Protein AF-A0A2M8EQH6-F1 (afdb_monomer_lite)

Foldseek 3Di:
DQADPDDDDDDDDPVVVCVCCCVVQVWDWDFPDVVVVRDIDTHQDDDDDDVRDPPHD

Secondary structure (DSSP, 8-state):
-----------S-HHHHHHHHHHHH--EEEE--GGGTT-EEEE-SSS---TTS----

Organism: NCBI:txid1975019

Structure (mmCIF, N/CA/C/O backbone):
data_AF-A0A2M8EQH6-F1
#
_entry.id   AF-A0A2M8EQH6-F1
#
loop_
_atom_site.group_PDB
_atom_site.id
_atom_site.type_symbol
_atom_site.label_atom_id
_atom_site.label_alt_id
_atom_site.label_comp_id
_atom_site.label_asym_id
_atom_site.label_entity_id
_atom_site.label_seq_id
_atom_site.pdbx_PDB_ins_code
_atom_site.Cartn_x
_atom_site.Cartn_y
_atom_site.Cartn_z
_atom_site.occupancy
_atom_site.B_iso_or_equiv
_atom_site.auth_seq_id
_atom_site.auth_comp_id
_atom_site.auth_asym_id
_atom_site.auth_atom_id
_atom_site.pdbx_PDB_model_num
ATOM 1 N N . MET A 1 1 ? 13.795 -24.293 -1.027 1.00 61.62 1 MET A N 1
ATOM 2 C CA . MET A 1 1 ? 12.825 -23.390 -1.683 1.00 61.62 1 MET A CA 1
ATOM 3 C C . MET A 1 1 ? 13.095 -21.994 -1.139 1.00 61.62 1 MET A C 1
ATOM 5 O O . MET A 1 1 ? 13.162 -21.886 0.076 1.00 61.62 1 MET A O 1
ATOM 9 N N . ASN A 1 2 ? 13.298 -20.978 -1.985 1.00 73.12 2 ASN A N 1
ATOM 10 C CA . ASN A 1 2 ? 13.462 -19.578 -1.561 1.00 73.12 2 ASN A CA 1
ATOM 11 C C . ASN A 1 2 ? 12.197 -18.815 -1.975 1.00 73.12 2 ASN A C 1
ATOM 13 O O . ASN A 1 2 ? 12.129 -18.335 -3.106 1.00 73.12 2 ASN A O 1
ATOM 17 N N . PRO A 1 3 ? 11.152 -18.816 -1.138 1.00 71.12 3 PRO A N 1
ATOM 18 C CA . PRO A 1 3 ? 9.877 -18.209 -1.486 1.00 71.12 3 PRO A CA 1
ATOM 19 C C . PRO A 1 3 ? 10.031 -16.692 -1.612 1.00 71.12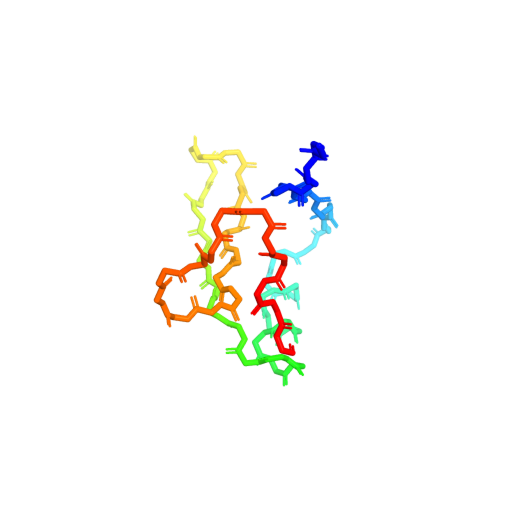 3 PRO A C 1
ATOM 21 O O . PRO A 1 3 ? 10.707 -16.056 -0.804 1.00 71.12 3 PRO A O 1
ATOM 24 N N . VAL A 1 4 ? 9.390 -16.114 -2.625 1.00 71.00 4 VAL A N 1
ATOM 25 C CA . VAL A 1 4 ? 9.260 -14.65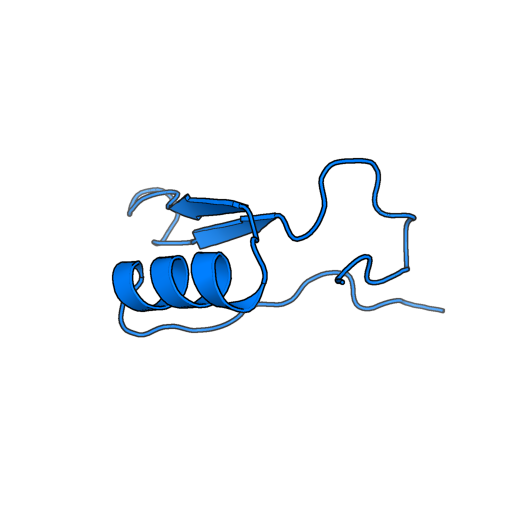9 -2.738 1.00 71.00 4 VAL A CA 1
ATOM 26 C C . VAL A 1 4 ? 8.293 -14.208 -1.648 1.00 71.00 4 VAL A C 1
ATOM 28 O O . VAL A 1 4 ? 7.132 -14.605 -1.644 1.00 71.00 4 VAL A O 1
ATOM 31 N N . VAL A 1 5 ? 8.796 -13.419 -0.701 1.00 74.25 5 VAL A N 1
ATOM 32 C CA . VAL A 1 5 ? 8.039 -12.936 0.470 1.00 74.25 5 VAL A CA 1
ATOM 33 C C . VAL A 1 5 ? 7.829 -11.422 0.458 1.00 74.25 5 VAL A C 1
ATOM 35 O O . VAL A 1 5 ? 7.233 -10.877 1.380 1.00 74.25 5 VAL A O 1
ATOM 38 N N . HIS A 1 6 ? 8.328 -10.735 -0.569 1.00 76.94 6 HIS A N 1
ATOM 39 C CA . HIS A 1 6 ? 8.276 -9.285 -0.682 1.00 76.94 6 HIS A CA 1
ATOM 40 C C . HIS A 1 6 ? 7.960 -8.876 -2.119 1.00 76.94 6 HIS A C 1
ATOM 42 O O . HIS A 1 6 ? 8.555 -9.401 -3.062 1.00 76.94 6 HIS A O 1
ATOM 48 N N . PHE A 1 7 ? 7.030 -7.937 -2.259 1.00 82.44 7 PHE A N 1
ATOM 49 C CA . PHE A 1 7 ? 6.617 -7.349 -3.525 1.00 82.44 7 PHE A CA 1
ATOM 50 C C . PHE A 1 7 ? 6.627 -5.829 -3.376 1.00 82.44 7 PHE A C 1
ATOM 52 O O . PHE A 1 7 ? 6.106 -5.307 -2.390 1.00 82.44 7 PHE A O 1
ATOM 59 N N . GLU A 1 8 ? 7.163 -5.134 -4.375 1.00 87.38 8 GLU A N 1
ATOM 60 C CA . GLU A 1 8 ? 7.011 -3.689 -4.528 1.00 87.38 8 GLU A CA 1
ATOM 61 C C . GLU A 1 8 ? 6.081 -3.423 -5.710 1.00 87.38 8 GLU A C 1
ATOM 63 O O . GLU A 1 8 ? 6.262 -3.970 -6.799 1.00 87.38 8 GLU A O 1
ATOM 68 N N . MET A 1 9 ? 5.066 -2.594 -5.486 1.00 88.69 9 MET A N 1
ATOM 69 C CA . MET A 1 9 ? 4.101 -2.208 -6.510 1.00 88.69 9 MET A CA 1
ATOM 70 C C . MET A 1 9 ? 4.181 -0.692 -6.689 1.00 88.69 9 MET A C 1
ATOM 72 O O . MET A 1 9 ? 3.687 0.037 -5.825 1.00 88.69 9 MET A O 1
ATOM 76 N N . PRO A 1 10 ? 4.820 -0.197 -7.765 1.00 92.56 10 PRO A N 1
ATOM 77 C CA . PRO A 1 10 ? 4.892 1.233 -8.011 1.00 92.56 10 PRO A CA 1
ATOM 78 C C . PRO A 1 10 ? 3.491 1.783 -8.269 1.00 92.56 10 PRO A C 1
ATOM 80 O O . PRO A 1 10 ? 2.633 1.121 -8.859 1.00 92.56 10 PRO A O 1
ATOM 83 N N . TYR A 1 11 ? 3.268 3.016 -7.840 1.00 93.88 11 TYR A N 1
ATOM 84 C CA . TYR A 1 11 ? 2.004 3.705 -8.018 1.00 93.88 11 TYR A CA 1
ATOM 85 C C . TYR A 1 11 ? 2.267 5.179 -8.347 1.00 93.88 11 TYR A C 1
ATOM 87 O O . TYR A 1 11 ? 3.298 5.737 -7.983 1.00 93.88 11 TYR A O 1
ATOM 95 N N . GLU A 1 12 ? 1.322 5.810 -9.039 1.00 94.56 12 GLU A N 1
ATOM 96 C CA . GLU A 1 12 ? 1.368 7.252 -9.335 1.00 94.56 12 GLU A CA 1
ATOM 97 C C . GLU A 1 12 ? 0.555 8.070 -8.326 1.00 94.56 12 GLU A C 1
ATOM 99 O O . GLU A 1 12 ? 0.906 9.197 -7.999 1.00 94.56 12 GLU A O 1
ATOM 104 N N . ASP A 1 13 ? -0.543 7.492 -7.831 1.00 95.62 13 ASP A N 1
ATOM 105 C CA . ASP A 1 13 ? -1.467 8.112 -6.886 1.00 95.62 13 ASP A CA 1
ATOM 106 C C . ASP A 1 13 ? -1.741 7.136 -5.737 1.00 95.62 13 ASP A C 1
ATOM 108 O O . ASP A 1 13 ? -2.367 6.085 -5.929 1.00 95.62 13 ASP A O 1
ATOM 112 N N . ALA A 1 14 ? -1.251 7.486 -4.546 1.00 93.69 14 ALA A N 1
ATOM 113 C CA . ALA A 1 14 ? -1.386 6.664 -3.350 1.00 93.69 14 ALA A CA 1
ATOM 114 C C . ALA A 1 14 ? -2.852 6.483 -2.944 1.00 93.69 14 ALA A C 1
ATOM 116 O O . ALA A 1 14 ? -3.255 5.382 -2.576 1.00 93.69 14 ALA A O 1
ATOM 117 N N . ALA A 1 15 ? -3.663 7.542 -3.031 1.00 95.50 15 ALA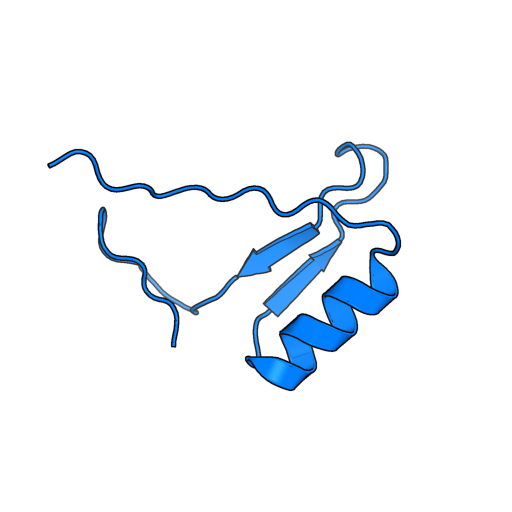 A N 1
ATOM 118 C CA . ALA A 1 15 ? -5.053 7.515 -2.590 1.00 95.50 15 ALA A CA 1
ATOM 119 C C . ALA A 1 15 ? -5.891 6.604 -3.492 1.00 95.50 15 ALA A C 1
ATOM 121 O O . ALA A 1 15 ? -6.677 5.790 -3.001 1.00 95.50 15 ALA A O 1
ATOM 122 N N . ARG A 1 16 ? -5.665 6.676 -4.809 1.00 96.94 16 ARG A N 1
ATOM 123 C CA . ARG A 1 16 ? -6.298 5.775 -5.780 1.00 96.94 16 ARG A CA 1
ATOM 124 C C . ARG A 1 16 ? -5.896 4.319 -5.542 1.00 96.94 16 ARG A C 1
ATOM 126 O O . ARG A 1 16 ? -6.756 3.443 -5.588 1.00 96.94 16 ARG A O 1
ATOM 133 N N . ALA A 1 17 ? -4.610 4.061 -5.294 1.00 96.25 17 ALA A N 1
ATOM 134 C CA . ALA A 1 17 ? -4.110 2.713 -5.034 1.00 96.25 17 ALA A CA 1
ATOM 135 C C . ALA A 1 17 ? -4.703 2.126 -3.744 1.00 96.25 17 ALA A C 1
ATOM 137 O O . ALA A 1 17 ? -5.224 1.013 -3.769 1.00 96.25 17 ALA A O 1
ATOM 138 N N . ILE A 1 18 ? -4.687 2.892 -2.648 1.00 95.62 18 ILE A N 1
ATOM 139 C CA . ILE A 1 18 ? -5.289 2.514 -1.362 1.00 95.62 18 ILE A CA 1
ATOM 140 C C . ILE A 1 18 ? -6.758 2.139 -1.558 1.00 95.62 18 ILE A C 1
ATOM 142 O O . ILE A 1 18 ? -7.139 1.005 -1.274 1.00 95.62 18 ILE A O 1
ATOM 146 N N . ALA A 1 19 ? -7.550 3.043 -2.140 1.00 97.25 19 ALA A N 1
ATOM 147 C CA . ALA A 1 19 ? -8.978 2.825 -2.331 1.00 97.25 19 ALA A CA 1
ATOM 148 C C . ALA A 1 19 ? -9.272 1.596 -3.204 1.00 97.25 19 ALA A C 1
ATOM 150 O O . ALA A 1 19 ? -10.242 0.884 -2.950 1.00 97.25 19 ALA A O 1
ATOM 151 N N . PHE A 1 20 ? -8.454 1.341 -4.231 1.00 96.44 20 PHE A N 1
ATOM 152 C CA . PHE A 1 20 ? -8.604 0.168 -5.087 1.00 96.44 20 PHE A CA 1
ATOM 153 C C . PHE A 1 20 ? -8.364 -1.134 -4.318 1.00 96.44 20 PHE A C 1
ATOM 155 O O . PHE A 1 20 ? -9.217 -2.015 -4.363 1.0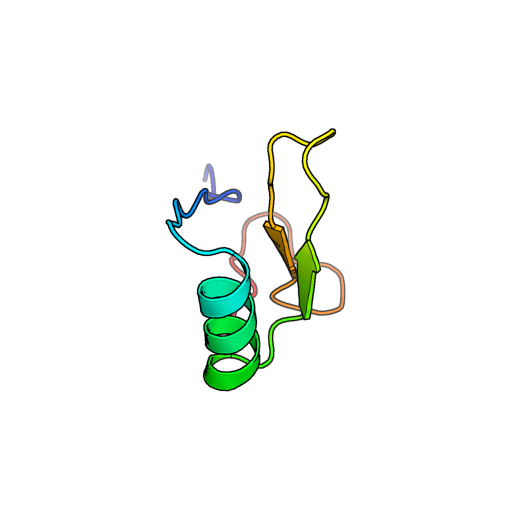0 96.44 20 PHE A O 1
ATOM 162 N N . TYR A 1 21 ? -7.241 -1.265 -3.605 1.00 94.94 21 TYR A N 1
ATOM 163 C CA . TYR A 1 21 ? -6.905 -2.513 -2.907 1.00 94.94 21 TYR A CA 1
ATOM 164 C C . TYR A 1 21 ? -7.810 -2.774 -1.693 1.00 94.94 21 TYR A C 1
ATOM 166 O O . TYR A 1 21 ? -8.163 -3.928 -1.440 1.00 94.94 21 TYR A O 1
ATOM 174 N N . GLU A 1 22 ? -8.257 -1.722 -0.999 1.00 94.31 22 GLU A N 1
ATOM 175 C CA . GLU A 1 22 ? -9.284 -1.829 0.046 1.00 94.31 22 GLU A CA 1
ATOM 176 C C . GLU A 1 22 ? -10.607 -2.358 -0.522 1.00 94.31 22 GLU A C 1
ATOM 178 O O . GLU A 1 22 ? -11.214 -3.254 0.057 1.00 94.31 22 GLU A O 1
ATOM 183 N N . GLN A 1 23 ? -11.051 -1.853 -1.677 1.00 95.88 23 GLN A N 1
ATOM 184 C CA . GLN A 1 23 ? -12.328 -2.264 -2.272 1.00 95.88 23 GLN A CA 1
ATOM 185 C C . GLN A 1 23 ? -12.266 -3.625 -2.966 1.00 95.88 23 GLN A C 1
ATOM 187 O O . GLN A 1 23 ? -13.215 -4.401 -2.880 1.00 95.88 23 GLN A O 1
ATOM 192 N N . ALA A 1 24 ? -11.180 -3.907 -3.683 1.00 96.25 24 ALA A N 1
ATOM 193 C CA . ALA A 1 24 ? -11.056 -5.115 -4.488 1.00 96.25 24 ALA A CA 1
ATOM 194 C C . ALA A 1 24 ? -10.770 -6.353 -3.631 1.00 96.25 24 ALA A C 1
ATOM 196 O O . ALA A 1 24 ? -11.286 -7.427 -3.934 1.00 96.25 24 ALA A O 1
ATOM 197 N N . PHE A 1 25 ? -9.970 -6.201 -2.571 1.00 92.12 25 PHE A N 1
ATOM 198 C CA . PHE A 1 25 ? -9.477 -7.332 -1.781 1.00 92.12 25 PHE A CA 1
ATOM 199 C C . PHE A 1 25 ? -9.769 -7.220 -0.282 1.00 92.12 25 PHE A C 1
ATOM 201 O O . PHE A 1 25 ? -9.491 -8.159 0.460 1.00 92.12 25 PHE A O 1
ATOM 208 N N . GLY A 1 26 ? -10.298 -6.090 0.200 1.00 91.12 26 GLY A N 1
ATOM 209 C CA . GLY A 1 26 ? -10.497 -5.879 1.636 1.00 91.12 26 GLY A CA 1
ATOM 210 C C . GLY A 1 26 ? -9.187 -5.767 2.419 1.00 91.12 26 GLY A C 1
ATOM 211 O O . GLY A 1 26 ? -9.180 -5.982 3.630 1.00 91.12 26 GLY A O 1
ATOM 212 N N . TRP A 1 27 ? -8.067 -5.483 1.746 1.00 92.75 27 TRP A N 1
ATOM 213 C CA . TRP A 1 27 ? -6.769 -5.371 2.404 1.00 92.75 27 TRP A CA 1
ATOM 214 C C . TRP A 1 27 ? -6.701 -4.130 3.279 1.00 92.75 27 TRP A C 1
ATOM 216 O O . TRP A 1 27 ? -7.247 -3.080 2.943 1.00 92.75 27 TRP A O 1
ATOM 226 N N . LYS A 1 28 ? -5.959 -4.232 4.381 1.00 92.50 28 LYS A N 1
ATOM 227 C CA . LYS A 1 28 ? -5.685 -3.081 5.233 1.00 92.50 28 LYS A CA 1
ATOM 228 C C . LYS A 1 28 ? -4.487 -2.320 4.681 1.00 92.50 28 LYS A C 1
ATOM 230 O O . LYS A 1 28 ? -3.376 -2.851 4.634 1.00 92.50 28 LYS A O 1
ATOM 235 N N . MET A 1 29 ? -4.713 -1.067 4.312 1.00 93.88 29 MET A N 1
ATOM 236 C CA . MET A 1 29 ? -3.700 -0.200 3.722 1.00 93.88 29 MET A CA 1
ATOM 237 C C . MET A 1 29 ? -3.247 0.864 4.728 1.00 93.88 29 MET A C 1
ATOM 239 O O . MET A 1 29 ? -4.059 1.435 5.454 1.00 93.88 29 MET A O 1
ATOM 243 N N . GLN A 1 30 ? -1.945 1.148 4.782 1.00 94.75 30 GLN A N 1
ATOM 244 C CA . GLN A 1 30 ? -1.383 2.192 5.642 1.00 94.75 30 GLN A CA 1
ATOM 245 C C . GLN A 1 30 ? -0.392 3.060 4.863 1.00 94.75 30 GLN A C 1
ATOM 247 O O . GLN A 1 30 ? 0.677 2.594 4.475 1.00 94.75 30 GLN A O 1
ATOM 252 N N . ALA A 1 31 ? -0.724 4.338 4.674 1.00 94.38 31 ALA A N 1
ATOM 253 C CA . ALA A 1 31 ? 0.214 5.325 4.148 1.00 94.38 31 ALA A CA 1
ATOM 254 C C . ALA A 1 31 ? 1.240 5.700 5.230 1.00 94.38 31 ALA A C 1
ATOM 256 O O . ALA A 1 31 ? 0.860 6.114 6.326 1.00 94.38 31 ALA A O 1
ATOM 257 N N . LEU A 1 32 ? 2.532 5.553 4.930 1.00 92.75 32 LEU A N 1
ATOM 258 C CA . LEU A 1 32 ? 3.618 5.815 5.884 1.00 92.75 32 LEU A CA 1
ATOM 259 C C . LEU A 1 32 ? 4.166 7.253 5.814 1.00 92.75 32 LEU A C 1
ATOM 261 O O . LEU A 1 32 ? 4.965 7.640 6.661 1.00 92.75 32 LEU A O 1
ATOM 265 N N . GLY A 1 33 ? 3.710 8.051 4.844 1.00 89.06 33 GLY A N 1
ATOM 266 C CA . GLY A 1 33 ? 4.097 9.456 4.678 1.00 89.06 33 GLY A CA 1
ATOM 267 C C . GLY A 1 33 ? 5.432 9.666 3.953 1.00 89.06 33 GLY A C 1
ATOM 268 O O . GLY A 1 33 ? 6.134 8.718 3.598 1.00 89.06 33 GLY A O 1
ATOM 269 N N . GLU A 1 34 ? 5.774 10.935 3.708 1.00 90.12 34 GLU A N 1
ATOM 270 C CA . GLU A 1 34 ? 6.972 11.330 2.945 1.00 90.12 34 GLU A CA 1
ATOM 271 C C . GLU A 1 34 ? 8.286 10.976 3.652 1.00 90.12 34 GLU A C 1
ATOM 273 O O . GLU A 1 34 ? 9.253 10.608 2.989 1.00 90.12 34 GLU A O 1
ATOM 278 N N . GLU A 1 35 ? 8.316 11.008 4.989 1.00 91.56 35 GLU A N 1
ATOM 279 C CA . GLU A 1 35 ? 9.491 10.616 5.789 1.00 91.56 35 GLU A CA 1
ATOM 280 C C . GLU A 1 35 ? 9.910 9.161 5.527 1.00 91.56 35 GLU A C 1
ATOM 282 O O . GLU A 1 35 ? 11.087 8.818 5.612 1.00 91.56 35 GLU A O 1
ATOM 287 N N . MET A 1 36 ? 8.946 8.323 5.138 1.00 91.12 36 MET A N 1
ATOM 288 C CA . MET A 1 36 ? 9.144 6.931 4.745 1.00 91.12 36 MET A CA 1
ATOM 289 C C . MET A 1 36 ? 9.133 6.761 3.220 1.00 91.12 36 MET A C 1
ATOM 291 O O . MET A 1 36 ? 8.721 5.720 2.718 1.00 91.12 36 MET A O 1
ATOM 295 N N . GLY A 1 37 ? 9.534 7.784 2.461 1.00 91.12 37 GLY A N 1
ATOM 296 C CA . GLY A 1 37 ? 9.651 7.727 0.999 1.00 91.12 37 GLY A CA 1
ATOM 297 C C . GLY A 1 37 ? 8.319 7.579 0.260 1.00 91.12 37 GLY A C 1
ATOM 298 O O . GLY A 1 37 ? 8.308 7.180 -0.901 1.00 91.12 37 GLY A O 1
ATOM 299 N N . GLY A 1 38 ? 7.195 7.855 0.928 1.00 91.94 38 GLY A N 1
ATOM 300 C CA . GLY A 1 38 ? 5.864 7.663 0.367 1.00 91.94 38 GLY A CA 1
ATOM 301 C C . GLY A 1 38 ? 5.409 6.203 0.337 1.00 91.94 38 GLY A C 1
ATOM 302 O O . GLY A 1 38 ? 4.434 5.898 -0.330 1.00 91.94 38 GLY A O 1
ATOM 303 N N . TYR A 1 39 ? 6.043 5.255 1.028 1.00 93.06 39 TYR A N 1
ATOM 304 C CA . TYR A 1 39 ? 5.547 3.875 0.978 1.00 93.06 39 TYR A CA 1
ATOM 305 C C . TYR A 1 39 ? 4.115 3.732 1.524 1.00 93.06 39 TYR A C 1
ATOM 307 O O . TYR A 1 39 ? 3.715 4.366 2.506 1.00 93.06 39 TYR A O 1
ATOM 315 N N . VAL A 1 40 ? 3.354 2.842 0.886 1.00 94.12 40 VAL A N 1
ATOM 316 C CA . VAL A 1 40 ? 2.063 2.356 1.376 1.00 94.12 40 VAL A CA 1
ATOM 317 C C . VAL A 1 40 ? 2.232 0.887 1.735 1.00 94.12 40 VAL A C 1
ATOM 319 O O . VAL A 1 40 ? 2.586 0.071 0.885 1.00 94.12 40 VAL A O 1
ATOM 322 N N . LEU A 1 41 ? 1.987 0.547 2.998 1.00 93.00 41 LEU A N 1
ATOM 323 C CA . LEU A 1 41 ? 2.038 -0.827 3.477 1.00 93.00 41 LEU A CA 1
ATOM 324 C C . LEU A 1 41 ? 0.678 -1.497 3.268 1.00 93.00 41 LEU A C 1
ATOM 326 O O . LEU A 1 41 ? -0.327 -1.042 3.812 1.00 93.00 41 LEU A O 1
ATOM 330 N N . ALA A 1 42 ? 0.663 -2.594 2.512 1.00 91.94 42 ALA A N 1
ATOM 331 C CA . ALA A 1 42 ? -0.506 -3.447 2.337 1.00 91.94 42 ALA A CA 1
ATOM 332 C C . ALA A 1 42 ? -0.421 -4.657 3.276 1.00 91.94 42 ALA A 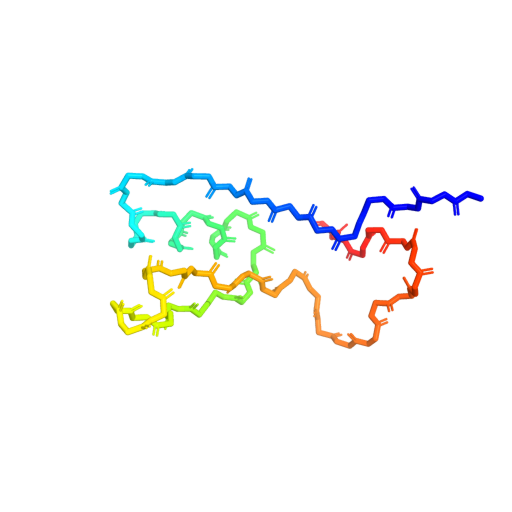C 1
ATOM 334 O O . ALA A 1 42 ? 0.501 -5.468 3.182 1.00 91.94 42 ALA A O 1
ATOM 335 N N . THR A 1 43 ? -1.392 -4.791 4.176 1.00 90.12 43 THR A N 1
ATOM 336 C CA . THR A 1 43 ? -1.567 -5.982 5.013 1.00 90.12 43 THR A CA 1
ATOM 337 C C . THR A 1 43 ? -2.670 -6.837 4.401 1.00 90.12 43 THR A C 1
ATOM 339 O O . THR A 1 43 ? -3.846 -6.478 4.460 1.00 90.12 43 THR A O 1
ATOM 342 N N . THR A 1 44 ? -2.277 -7.951 3.780 1.00 86.75 44 THR A N 1
ATOM 343 C CA . THR A 1 44 ? -3.183 -8.807 2.993 1.00 86.75 44 THR A CA 1
ATOM 344 C C . THR A 1 44 ? -3.913 -9.860 3.827 1.00 86.75 44 THR A C 1
ATOM 346 O O . THR A 1 44 ? -4.928 -10.388 3.388 1.00 86.75 44 THR A O 1
ATOM 349 N N . VAL A 1 45 ? -3.422 -10.143 5.039 1.00 82.31 45 VAL A N 1
ATOM 350 C CA . VAL A 1 45 ? -4.064 -11.003 6.043 1.00 82.31 45 VAL A CA 1
ATOM 351 C C . VAL A 1 45 ? -3.801 -10.502 7.451 1.00 82.31 45 VAL A C 1
ATOM 353 O O . VAL A 1 45 ? -2.722 -9.997 7.756 1.00 82.31 45 VAL A O 1
ATOM 356 N N . GLU A 1 46 ? -4.769 -10.715 8.335 1.00 69.62 46 GLU A N 1
ATOM 357 C CA . GLU A 1 46 ? -4.591 -10.533 9.772 1.00 69.62 46 GLU A CA 1
ATOM 358 C C . GLU A 1 46 ? -4.138 -11.861 10.406 1.00 69.62 46 GLU A C 1
ATOM 360 O O . GLU A 1 46 ? -4.864 -12.853 10.376 1.00 69.62 46 GLU A O 1
ATOM 365 N N . GLY A 1 47 ? -2.922 -11.905 10.965 1.00 65.75 47 GLY A N 1
ATOM 366 C CA . GLY A 1 47 ? -2.360 -13.093 11.628 1.00 65.75 47 GLY A CA 1
ATOM 367 C C . GLY A 1 47 ? -0.968 -13.492 11.124 1.00 65.75 47 GLY A C 1
ATOM 368 O O . GLY A 1 47 ? -0.366 -12.804 10.303 1.00 65.75 47 GLY A O 1
ATOM 369 N N . GLN A 1 48 ? -0.418 -14.600 11.639 1.00 56.81 48 GLN A N 1
ATOM 370 C CA . GLN A 1 48 ? 0.871 -15.115 11.164 1.00 56.81 48 GLN A CA 1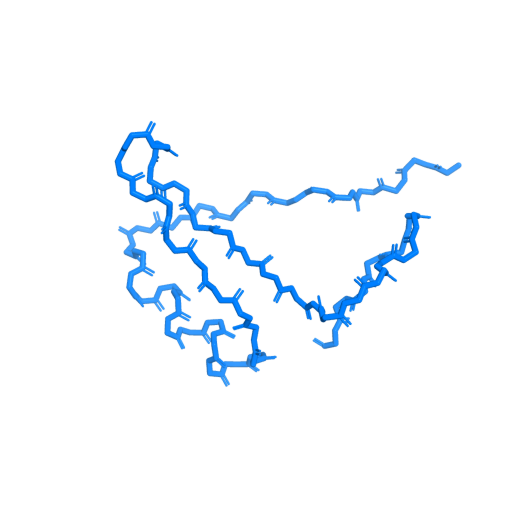
ATOM 371 C C . GLN A 1 48 ? 0.721 -15.701 9.758 1.00 56.81 48 GLN A C 1
ATOM 373 O O . GLN A 1 48 ? 0.198 -16.802 9.582 1.00 56.81 48 GLN A O 1
ATOM 378 N N . ALA A 1 49 ? 1.247 -14.987 8.764 1.00 59.41 49 ALA A N 1
ATOM 379 C CA . ALA A 1 49 ? 1.613 -15.593 7.495 1.00 59.41 49 ALA A CA 1
ATOM 380 C C . ALA A 1 49 ? 2.646 -16.698 7.766 1.00 59.41 49 ALA A C 1
ATOM 382 O O . ALA A 1 49 ? 3.646 -16.469 8.454 1.00 59.41 49 ALA A O 1
ATOM 383 N N . GLN A 1 50 ? 2.409 -17.910 7.261 1.00 59.91 50 GLN A N 1
ATOM 384 C CA . GLN A 1 50 ? 3.407 -18.972 7.369 1.00 59.91 50 GLN A CA 1
ATOM 385 C C . GLN A 1 50 ? 4.651 -18.559 6.571 1.00 59.91 50 GLN A C 1
ATOM 387 O O . GLN A 1 50 ? 4.509 -18.163 5.409 1.00 59.91 50 GLN A O 1
ATOM 392 N N . PRO A 1 51 ? 5.866 -18.655 7.146 1.00 57.41 51 PRO A N 1
ATOM 393 C CA . PRO A 1 51 ? 7.091 -18.357 6.423 1.00 57.41 51 PRO A CA 1
ATOM 394 C C . PRO A 1 51 ? 7.148 -19.149 5.114 1.00 57.41 51 PRO A C 1
ATOM 396 O O . PRO A 1 51 ? 7.249 -20.374 5.112 1.00 57.41 51 PRO A O 1
ATOM 399 N N . GLY A 1 52 ? 7.065 -18.432 3.996 1.00 61.03 52 GLY A N 1
ATOM 400 C CA . GLY A 1 52 ? 7.175 -19.005 2.661 1.00 61.03 52 GLY A CA 1
ATOM 401 C C . GLY A 1 52 ? 5.885 -19.332 1.921 1.00 61.03 52 GLY A C 1
ATOM 402 O O . GLY A 1 52 ? 5.971 -19.865 0.815 1.00 61.03 52 GLY A O 1
ATOM 403 N N . ALA A 1 53 ? 4.722 -18.984 2.469 1.00 59.16 53 ALA A N 1
ATOM 404 C CA . ALA A 1 53 ? 3.460 -19.040 1.744 1.00 59.16 53 ALA A CA 1
ATOM 405 C C . ALA A 1 53 ? 2.935 -17.615 1.500 1.00 59.16 53 ALA A C 1
ATOM 407 O O . ALA A 1 53 ? 2.824 -16.847 2.458 1.00 59.16 53 ALA A O 1
ATOM 408 N N . PRO A 1 54 ? 2.579 -17.246 0.253 1.00 56.47 54 PRO A N 1
ATOM 409 C CA . PRO A 1 54 ? 1.729 -16.089 0.038 1.00 56.47 54 PRO A CA 1
ATOM 410 C C . PRO A 1 54 ? 0.388 -16.396 0.700 1.00 56.47 54 PRO A C 1
ATOM 412 O O . PRO A 1 54 ? -0.309 -17.325 0.305 1.00 56.47 54 PRO A O 1
ATOM 415 N N . SER A 1 55 ? 0.044 -15.645 1.734 1.00 60.66 55 SER A N 1
ATOM 416 C CA . SER A 1 55 ? -1.207 -15.816 2.468 1.00 60.66 55 SER A CA 1
ATOM 417 C C . SER A 1 55 ? -2.348 -14.962 1.904 1.00 60.66 55 SER A C 1
ATOM 419 O O . SER A 1 55 ? -3.328 -14.760 2.594 1.00 60.66 55 SER A O 1
ATOM 421 N N . GLY A 1 56 ? -2.248 -14.453 0.671 1.00 54.78 56 GLY A N 1
ATOM 422 C CA . GLY A 1 56 ? -3.300 -13.632 0.059 1.00 54.78 56 GLY A CA 1
ATOM 423 C C . GLY A 1 56 ? -4.532 -14.452 -0.340 1.00 54.78 56 GLY A C 1
ATOM 424 O O . GLY A 1 56 ? -4.386 -15.485 -0.994 1.00 54.78 56 GLY A O 1
ATOM 425 N N . GLY A 1 57 ? -5.713 -13.982 0.069 1.00 44.41 57 GLY A N 1
ATOM 426 C CA . GLY A 1 57 ? -7.019 -14.416 -0.442 1.00 44.41 57 GLY A CA 1
ATOM 427 C C . GLY A 1 57 ? -7.473 -13.587 -1.634 1.00 44.41 57 GLY A C 1
ATOM 428 O O . GLY A 1 57 ? -7.025 -12.421 -1.735 1.00 44.41 57 GLY A O 1
#

pLDDT: mean 83.2, std 14.75, range [44.41, 97.25]

Radius of gyration: 12.48 Å; chains: 1; bounding box: 26×35×21 Å

Sequence (57 aa):
MNPVVHFEMPYEDAARAIAFYEQAFGWKMQALGEEMGGYVLATTVEGQAQPGAPSGG

InterPro domains:
  IPR029068 Glyoxalase/Bleomycin resistance protein/Dihydroxybiphenyl dioxygenase [G3DSA:3.10.180.10] (1-56)
  IPR029068 Glyoxalase/Bleomycin resistance protein/Dihydroxybiphenyl dioxygenase [SSF54593] (1-41)
  IPR053863 Glyoxalase/Bleomycin resistance-like, N-terminal [PF22677] (4-41)